Protein AF-A0AAW5Z475-F1 (afdb_monomer_lite)

Radius of gyration: 28.89 Å; chains: 1; bounding box: 68×23×78 Å

Organism: Escherichia coli (NCBI:txid562)

Structure (mmCIF, N/CA/C/O backbone):
data_AF-A0AAW5Z475-F1
#
_entry.id   AF-A0AAW5Z475-F1
#
loop_
_atom_site.group_PDB
_atom_site.id
_atom_site.type_symbol
_atom_site.label_atom_id
_atom_site.label_alt_id
_atom_site.label_comp_id
_atom_site.label_asym_id
_atom_site.label_entity_id
_atom_site.label_seq_id
_atom_site.pdbx_PDB_ins_code
_atom_site.Cartn_x
_atom_site.Cartn_y
_atom_site.Cartn_z
_atom_site.occupancy
_atom_site.B_iso_or_equiv
_atom_site.auth_seq_id
_atom_site.auth_comp_id
_atom_site.auth_asym_id
_atom_site.auth_atom_id
_atom_site.pdbx_PDB_model_num
ATOM 1 N N . THR A 1 1 ? -42.607 8.013 51.055 1.00 58.28 1 THR A N 1
ATOM 2 C CA . THR A 1 1 ? -42.626 7.953 49.581 1.00 58.28 1 THR A CA 1
ATOM 3 C C . THR A 1 1 ? -41.495 8.782 48.994 1.00 58.28 1 THR A C 1
ATOM 5 O O . THR A 1 1 ? -40.578 8.176 48.476 1.00 58.28 1 THR A O 1
ATOM 8 N N . SER A 1 2 ? -41.401 10.093 49.253 1.00 69.12 2 SER A N 1
ATOM 9 C CA . SER A 1 2 ? -40.353 10.970 48.672 1.00 69.12 2 SER A CA 1
ATOM 10 C C . SER A 1 2 ? -38.880 10.521 48.817 1.00 69.12 2 SER A C 1
ATOM 12 O O . SER A 1 2 ? -38.100 10.743 47.899 1.00 69.12 2 SER A O 1
ATOM 14 N N . SER A 1 3 ? -38.469 9.889 49.925 1.00 66.81 3 SER A N 1
ATOM 15 C CA . SER A 1 3 ? -37.059 9.485 50.101 1.00 66.81 3 SER A CA 1
ATOM 16 C C . SER A 1 3 ? -36.681 8.204 49.341 1.00 66.81 3 SER A C 1
ATOM 18 O O . SER A 1 3 ? -35.509 8.014 49.028 1.00 66.81 3 SER A O 1
ATOM 20 N N . GLN A 1 4 ? -37.647 7.326 49.046 1.00 74.62 4 GLN A N 1
ATOM 21 C CA . GLN A 1 4 ? -37.409 6.112 48.251 1.00 74.62 4 GLN A CA 1
ATOM 22 C C . GLN A 1 4 ? -37.278 6.470 46.767 1.00 74.62 4 GLN A C 1
ATOM 24 O O . GLN A 1 4 ? -36.310 6.055 46.138 1.00 74.62 4 GLN A O 1
ATOM 29 N N . ASP A 1 5 ? -38.145 7.360 46.277 1.00 80.19 5 ASP A N 1
ATOM 30 C CA . ASP A 1 5 ? -38.140 7.837 44.888 1.00 80.19 5 ASP A CA 1
ATOM 31 C C . ASP A 1 5 ? -36.812 8.530 44.513 1.00 80.19 5 ASP A C 1
ATOM 33 O O . ASP A 1 5 ? -36.275 8.331 43.426 1.00 80.19 5 ASP A O 1
ATOM 37 N N . VAL A 1 6 ? -36.229 9.307 45.437 1.00 83.62 6 VAL A N 1
ATOM 38 C CA . VAL A 1 6 ? -34.924 9.971 45.231 1.00 83.62 6 VAL A CA 1
ATOM 39 C C . VAL A 1 6 ? -33.778 8.961 45.149 1.00 83.62 6 VAL A C 1
ATOM 41 O O . VAL A 1 6 ? -32.853 9.141 44.358 1.00 83.62 6 VAL A O 1
ATOM 44 N N . THR A 1 7 ? -33.836 7.892 45.945 1.00 85.19 7 THR A N 1
ATOM 45 C CA . THR A 1 7 ? -32.785 6.865 45.967 1.00 85.19 7 THR A CA 1
ATOM 46 C C . THR A 1 7 ? -32.813 6.029 44.685 1.00 85.19 7 THR A C 1
ATOM 48 O O . THR A 1 7 ? -31.765 5.748 44.111 1.00 85.19 7 THR A O 1
ATOM 51 N N . GLU A 1 8 ? -34.008 5.697 44.196 1.00 86.94 8 GLU A N 1
ATOM 52 C CA . GLU A 1 8 ? -34.210 4.955 42.947 1.00 86.94 8 GLU A CA 1
ATOM 53 C C . GLU A 1 8 ? -33.819 5.789 41.715 1.00 86.94 8 GLU A C 1
ATOM 55 O O . GLU A 1 8 ? -33.142 5.296 40.812 1.00 86.94 8 GLU A O 1
ATOM 60 N N . TYR A 1 9 ? -34.138 7.088 41.712 1.00 86.50 9 TYR A N 1
ATOM 61 C CA . TYR A 1 9 ? -33.701 8.011 40.661 1.00 86.50 9 TYR A CA 1
ATOM 62 C C . TYR A 1 9 ? -32.171 8.176 40.614 1.00 86.50 9 TYR A C 1
ATOM 64 O O . TYR A 1 9 ? -31.581 8.173 39.533 1.00 86.50 9 TYR A O 1
ATOM 72 N N . LEU A 1 10 ? -31.509 8.264 41.775 1.00 89.06 10 LEU A N 1
ATOM 73 C CA . LEU A 1 10 ? -30.043 8.289 41.870 1.00 89.06 10 LEU A CA 1
ATOM 74 C C . LEU A 1 10 ? -29.410 6.997 41.340 1.00 89.06 10 LEU A C 1
ATOM 76 O O . LEU A 1 10 ? -28.417 7.065 40.623 1.00 89.06 10 LEU A O 1
ATOM 80 N N . GLN A 1 11 ? -29.991 5.835 41.646 1.00 88.62 11 GLN A N 1
ATOM 81 C CA . GLN A 1 11 ? -29.513 4.555 41.116 1.00 88.62 11 GLN A CA 1
ATOM 82 C C . GLN A 1 11 ? -29.625 4.493 39.589 1.00 88.62 11 GLN A C 1
ATOM 84 O O . GLN A 1 11 ? -28.661 4.125 38.928 1.00 88.62 11 GLN A O 1
ATOM 89 N N . GLN A 1 12 ? -30.749 4.926 39.012 1.00 90.88 12 GLN A N 1
ATOM 90 C CA . GLN A 1 12 ? -30.914 4.972 37.553 1.00 90.88 12 GLN A CA 1
ATOM 91 C C . GLN A 1 12 ? -29.954 5.954 36.870 1.00 90.88 12 GLN A C 1
ATOM 93 O O . GLN A 1 12 ? -29.499 5.696 35.756 1.00 90.88 12 GLN A O 1
ATOM 98 N N . LEU A 1 13 ? -29.661 7.091 37.509 1.00 92.12 13 LEU A N 1
ATOM 99 C CA . LEU A 1 13 ? -28.666 8.043 37.014 1.00 92.12 13 LEU A CA 1
ATOM 100 C C . LEU A 1 13 ? -27.261 7.439 37.012 1.00 92.12 13 LEU A C 1
ATOM 102 O O . LEU A 1 13 ? -26.558 7.572 36.015 1.00 92.12 13 LEU A O 1
ATOM 106 N N . LEU A 1 14 ? -26.881 6.749 38.090 1.00 92.50 14 LEU A N 1
ATOM 107 C CA . LEU A 1 14 ? -25.585 6.077 38.199 1.00 92.50 14 LEU A CA 1
ATOM 108 C C . LEU A 1 14 ? -25.437 4.938 37.183 1.00 92.50 14 LEU A C 1
ATOM 110 O O . LEU A 1 14 ? -24.365 4.779 36.607 1.00 92.50 14 LEU A O 1
ATOM 114 N N . GLU A 1 15 ? -26.501 4.170 36.928 1.00 91.38 15 GLU A N 1
ATOM 115 C CA . GLU A 1 15 ? -26.485 3.109 35.911 1.00 91.38 15 GLU A CA 1
ATOM 116 C C . GLU A 1 15 ? -26.255 3.699 34.511 1.00 91.38 15 GLU A C 1
ATOM 118 O O . GLU A 1 15 ? -25.367 3.253 33.789 1.00 91.38 15 GLU A O 1
ATOM 123 N N . ARG A 1 16 ? -26.968 4.783 34.168 1.00 92.00 16 ARG A N 1
ATOM 124 C CA . ARG A 1 16 ? -26.774 5.502 32.897 1.00 92.00 16 ARG A CA 1
ATOM 125 C C . ARG A 1 16 ? -25.385 6.115 32.764 1.00 92.00 16 ARG A C 1
ATOM 127 O O . ARG A 1 16 ? -24.799 6.079 31.686 1.00 92.00 16 ARG A O 1
ATOM 134 N N . GLU A 1 17 ? -24.866 6.711 33.834 1.00 93.38 17 GLU A N 1
ATOM 135 C CA . GLU A 1 17 ? -23.513 7.270 33.837 1.00 93.38 17 GLU A CA 1
ATOM 136 C C . GLU A 1 17 ? -22.478 6.168 33.595 1.00 93.38 17 GLU A C 1
ATOM 138 O O . GLU A 1 17 ? -21.561 6.341 32.793 1.00 93.38 17 GLU A O 1
ATOM 143 N N . ARG A 1 18 ? -22.659 5.004 34.225 1.00 94.19 18 ARG A N 1
ATOM 144 C CA . ARG A 1 18 ? -21.787 3.849 34.029 1.00 94.19 18 ARG A CA 1
ATOM 145 C C . ARG A 1 18 ? -21.841 3.326 32.596 1.00 94.19 18 ARG A C 1
ATOM 147 O O . ARG A 1 18 ? -20.785 3.069 32.026 1.00 94.19 18 ARG A O 1
ATOM 154 N N . GLU A 1 19 ? -23.030 3.190 32.014 1.00 92.81 19 GLU A N 1
ATOM 155 C CA . GLU A 1 19 ? -23.200 2.793 30.609 1.00 92.81 19 GLU A CA 1
ATOM 156 C C . GLU A 1 19 ? -22.475 3.763 29.666 1.00 92.81 19 GLU A C 1
ATOM 158 O O . GLU A 1 19 ? -21.699 3.330 28.816 1.00 92.81 19 GLU A O 1
ATOM 163 N N . ALA A 1 20 ? -22.635 5.073 29.878 1.00 91.94 20 ALA A N 1
ATOM 164 C CA . ALA A 1 20 ? -21.966 6.094 29.074 1.00 91.94 20 ALA A CA 1
ATOM 165 C C . ALA A 1 20 ? -20.434 6.064 29.220 1.00 91.94 20 ALA A C 1
ATOM 167 O O . ALA A 1 20 ? -19.712 6.325 28.257 1.00 91.94 20 ALA A O 1
ATOM 168 N N . ILE A 1 21 ? -19.916 5.745 30.412 1.00 93.62 21 ILE A N 1
ATOM 169 C CA . ILE A 1 21 ? -18.474 5.570 30.633 1.00 93.62 21 ILE A CA 1
ATOM 170 C C . ILE A 1 21 ? -17.955 4.361 29.855 1.00 93.62 21 ILE A C 1
ATOM 172 O O . ILE A 1 21 ? -16.928 4.479 29.194 1.00 93.62 21 ILE A O 1
ATOM 176 N N . VAL A 1 22 ? -18.663 3.228 29.898 1.00 95.00 22 VAL A N 1
ATOM 177 C CA . VAL A 1 22 ? -18.267 2.018 29.162 1.00 95.00 22 VAL A CA 1
ATOM 178 C C . VAL A 1 22 ? -18.249 2.286 27.659 1.00 95.00 22 VAL A C 1
ATOM 180 O O . VAL A 1 22 ? -17.244 2.011 27.012 1.00 95.00 22 VAL A O 1
ATOM 183 N N . GLU A 1 23 ? -19.303 2.897 27.116 1.00 93.81 23 GLU A N 1
ATOM 184 C CA . GLU A 1 23 ? -19.369 3.241 25.691 1.00 93.81 23 GLU A CA 1
ATOM 185 C C . GLU A 1 23 ? -18.237 4.199 25.290 1.00 93.81 23 GLU A C 1
ATOM 187 O O . GLU A 1 23 ? -17.556 3.998 24.281 1.00 93.81 23 GLU A O 1
ATOM 192 N N . ARG A 1 24 ? -17.973 5.224 26.110 1.00 95.31 24 ARG A N 1
ATOM 193 C CA . ARG A 1 24 ? -16.858 6.151 25.885 1.00 95.31 24 ARG A CA 1
ATOM 194 C C . ARG A 1 24 ? -15.516 5.421 25.880 1.00 95.31 24 ARG A C 1
ATOM 196 O O . ARG A 1 24 ? -14.670 5.724 25.040 1.00 95.31 24 ARG A O 1
ATOM 203 N N . ASP A 1 25 ? -15.305 4.506 26.817 1.00 95.31 25 ASP A N 1
ATOM 204 C CA . ASP A 1 25 ? -14.049 3.773 26.943 1.00 95.31 25 ASP A CA 1
ATOM 205 C C . ASP A 1 25 ? -13.858 2.799 25.765 1.00 95.31 25 ASP A C 1
ATOM 207 O O . ASP A 1 25 ? -12.754 2.711 25.227 1.00 95.31 25 ASP A O 1
ATOM 211 N N . GLU A 1 26 ? -14.924 2.155 25.279 1.00 95.06 26 GLU A N 1
ATOM 212 C CA . GLU A 1 26 ? -14.903 1.328 24.062 1.00 95.06 26 GLU A CA 1
ATOM 213 C C . GLU A 1 26 ? -14.561 2.148 22.811 1.00 95.06 26 GLU A C 1
ATOM 215 O O . GLU A 1 26 ? -13.691 1.764 22.021 1.00 95.06 26 GLU A O 1
ATOM 220 N N . VAL A 1 27 ? -15.201 3.308 22.638 1.00 95.06 27 VAL A N 1
ATOM 221 C CA . VAL A 1 27 ? -14.899 4.228 21.532 1.00 95.06 27 VAL A CA 1
ATOM 222 C C . VAL A 1 27 ? -13.461 4.736 21.633 1.00 95.06 27 VAL A C 1
ATOM 224 O O . VAL A 1 27 ? -12.758 4.794 20.623 1.00 95.06 27 VAL A O 1
ATOM 227 N N . GLY A 1 28 ? -12.998 5.060 22.842 1.00 95.06 28 GLY A N 1
ATOM 228 C CA . GLY A 1 28 ? -11.620 5.467 23.105 1.00 95.06 28 GLY A CA 1
ATOM 229 C C . GLY A 1 28 ? -10.611 4.378 22.743 1.00 95.06 28 GLY A C 1
ATOM 230 O O . GLY A 1 28 ? -9.628 4.658 22.060 1.00 95.06 28 GLY A O 1
ATOM 231 N N . ALA A 1 29 ? -10.881 3.128 23.120 1.00 95.38 29 ALA A N 1
ATOM 232 C CA . ALA A 1 29 ? -10.040 1.989 22.770 1.00 95.38 29 ALA A CA 1
ATOM 233 C C . ALA A 1 29 ? -9.981 1.770 21.252 1.00 95.38 29 ALA A C 1
ATOM 235 O O . ALA A 1 29 ? -8.899 1.587 20.695 1.00 95.38 29 ALA A O 1
ATOM 236 N N . ARG A 1 30 ? -11.126 1.856 20.561 1.00 94.06 30 ARG A N 1
ATOM 237 C CA . ARG A 1 30 ? -11.176 1.741 19.098 1.00 94.06 30 ARG A CA 1
ATOM 238 C C . ARG A 1 30 ? -10.421 2.871 18.409 1.00 94.06 30 ARG A C 1
ATOM 240 O O . ARG A 1 30 ? -9.729 2.619 17.429 1.00 94.06 30 ARG A O 1
ATOM 247 N N . LYS A 1 31 ? -10.540 4.098 18.918 1.00 94.06 31 LYS A N 1
ATOM 248 C CA . LYS A 1 31 ? -9.788 5.244 18.406 1.00 94.06 31 LYS A CA 1
ATOM 249 C C . LYS A 1 31 ? -8.283 5.002 18.536 1.00 94.06 31 LYS A C 1
ATOM 251 O O . LYS A 1 31 ? -7.579 5.132 17.546 1.00 94.06 31 LYS A O 1
ATOM 256 N N . ASN A 1 32 ? -7.817 4.591 19.714 1.00 93.44 32 ASN A N 1
ATOM 257 C CA . ASN A 1 32 ? -6.397 4.322 19.940 1.00 93.44 32 ASN A CA 1
ATOM 258 C C . ASN A 1 32 ? -5.872 3.211 19.016 1.00 93.44 32 ASN A C 1
ATOM 260 O O . ASN A 1 32 ? -4.800 3.359 18.445 1.00 93.44 32 ASN A O 1
ATOM 264 N N . ALA A 1 33 ? -6.646 2.140 18.804 1.00 93.12 33 ALA A N 1
ATOM 265 C CA . ALA A 1 33 ? -6.268 1.070 17.878 1.00 93.12 33 ALA A CA 1
ATOM 266 C C . ALA A 1 33 ? -6.120 1.565 16.426 1.00 93.12 33 ALA A C 1
ATOM 268 O O . ALA A 1 33 ? -5.202 1.153 15.720 1.00 93.12 33 ALA A O 1
ATOM 269 N N . VAL A 1 34 ? -7.003 2.468 15.985 1.00 93.25 34 VAL A N 1
ATOM 270 C CA . VAL A 1 34 ? -6.907 3.102 14.661 1.00 93.25 34 VAL A CA 1
ATOM 271 C C . VAL A 1 34 ? -5.707 4.050 14.591 1.00 93.25 34 VAL A C 1
ATOM 273 O O . VAL A 1 34 ? -4.993 4.039 13.592 1.00 93.25 34 VAL A O 1
ATOM 276 N N . ASP A 1 35 ? -5.449 4.835 15.640 1.00 92.00 35 ASP A N 1
ATOM 277 C CA . ASP A 1 35 ? -4.299 5.745 15.700 1.00 92.00 35 ASP A CA 1
ATOM 278 C C . ASP A 1 35 ? -2.965 4.966 15.612 1.00 92.00 35 ASP A C 1
ATOM 280 O O . ASP A 1 35 ? -2.075 5.352 14.853 1.00 92.00 35 ASP A O 1
ATOM 284 N N . GLU A 1 36 ? -2.846 3.823 16.299 1.00 90.56 36 GLU A N 1
ATOM 285 C CA . GLU A 1 36 ? -1.676 2.929 16.217 1.00 90.56 36 GLU A CA 1
ATOM 286 C C . GLU A 1 36 ? -1.488 2.323 14.815 1.00 90.56 36 GLU A C 1
ATOM 288 O O . GLU A 1 36 ? -0.366 2.173 14.322 1.00 90.56 36 GLU A O 1
ATOM 293 N N . GLU A 1 37 ? -2.585 1.969 14.143 1.00 87.62 37 GLU A N 1
ATOM 294 C CA . GLU A 1 37 ? -2.548 1.465 12.771 1.00 87.62 37 GLU A CA 1
ATOM 295 C C . GLU A 1 37 ? -2.129 2.546 11.769 1.00 87.62 37 GLU A C 1
ATOM 297 O O . GLU A 1 37 ? -1.294 2.280 10.900 1.00 87.62 37 GLU A O 1
ATOM 302 N N . ILE A 1 38 ? -2.632 3.772 11.929 1.00 87.12 38 ILE A N 1
ATOM 303 C CA . ILE A 1 38 ? -2.207 4.926 11.131 1.00 87.12 38 ILE A CA 1
ATOM 304 C C . ILE A 1 38 ? -0.712 5.175 11.318 1.00 87.12 38 ILE A C 1
ATOM 306 O O . ILE A 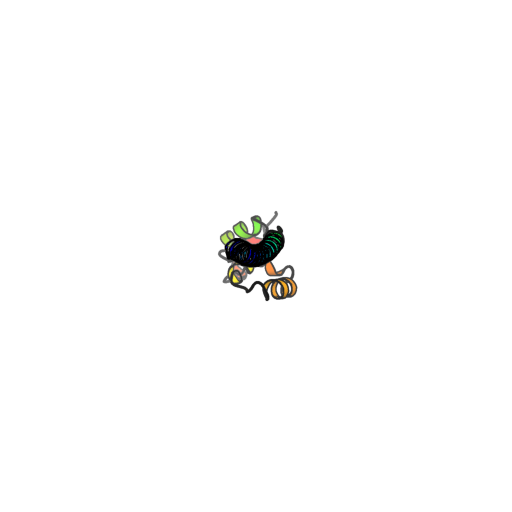1 38 ? -0.007 5.353 10.327 1.00 87.12 38 ILE A O 1
ATOM 310 N N . GLU A 1 39 ? -0.210 5.169 12.555 1.00 83.44 39 GLU A N 1
ATOM 311 C CA . GLU A 1 39 ? 1.213 5.393 12.830 1.00 83.44 39 GLU A CA 1
ATOM 312 C C . GLU A 1 39 ? 2.087 4.326 12.162 1.00 83.44 39 GLU A C 1
ATOM 314 O O . GLU A 1 39 ? 3.094 4.654 11.533 1.00 83.44 39 GLU A O 1
ATOM 319 N N . ARG A 1 40 ? 1.666 3.057 12.220 1.00 82.50 40 ARG A N 1
ATOM 320 C CA . ARG A 1 40 ? 2.351 1.946 11.547 1.00 82.50 40 ARG A CA 1
ATOM 321 C C . ARG A 1 40 ? 2.379 2.116 10.025 1.00 82.50 40 ARG A C 1
ATOM 323 O O . ARG A 1 40 ? 3.428 1.907 9.423 1.00 82.50 40 ARG A O 1
ATOM 330 N N . LEU A 1 41 ? 1.256 2.490 9.410 1.00 81.25 41 LEU A N 1
ATOM 331 C CA . LEU A 1 41 ? 1.140 2.678 7.955 1.00 81.25 41 LEU A CA 1
ATOM 332 C C . LEU A 1 41 ? 1.821 3.960 7.455 1.00 81.25 41 LEU A C 1
ATOM 334 O O . LEU A 1 41 ? 2.256 4.018 6.311 1.00 81.25 41 LEU A O 1
ATOM 338 N N . SER A 1 42 ? 1.936 4.979 8.307 1.00 76.12 42 SER A N 1
ATOM 339 C CA . SER A 1 42 ? 2.565 6.262 7.968 1.00 76.12 42 SER A CA 1
ATOM 340 C C . SER A 1 42 ? 4.091 6.225 8.046 1.00 76.12 42 SER A C 1
ATOM 342 O O . SER A 1 42 ? 4.742 7.230 7.748 1.00 76.12 42 SER A O 1
ATOM 344 N N . GLN A 1 43 ? 4.686 5.103 8.471 1.00 74.19 43 GLN A N 1
ATOM 345 C CA . GLN A 1 43 ? 6.137 4.978 8.498 1.00 74.19 43 GLN A CA 1
ATOM 346 C C . GLN A 1 43 ? 6.687 5.118 7.073 1.00 74.19 43 GLN A C 1
ATOM 348 O O . GLN A 1 43 ? 6.251 4.393 6.178 1.00 74.19 43 GLN A O 1
ATOM 353 N N . PRO A 1 44 ? 7.661 6.014 6.840 1.00 63.50 44 PRO A N 1
ATOM 354 C CA . PRO A 1 44 ? 8.299 6.161 5.540 1.00 63.50 44 PRO A CA 1
ATOM 355 C C . PRO A 1 44 ? 9.188 4.938 5.273 1.00 63.50 44 PRO A C 1
ATOM 357 O O . PRO A 1 44 ? 10.389 4.942 5.532 1.00 63.50 44 PRO A O 1
ATOM 360 N N . GLY A 1 45 ? 8.580 3.856 4.796 1.00 60.75 45 GLY A N 1
ATOM 361 C CA . GLY A 1 45 ? 9.233 2.617 4.399 1.00 60.75 45 GLY A CA 1
ATOM 362 C C . GLY A 1 45 ? 8.811 2.263 2.980 1.00 60.75 45 GLY A C 1
ATOM 363 O O . GLY A 1 45 ? 7.625 2.166 2.701 1.00 60.75 45 GLY A O 1
ATOM 364 N N . GLY A 1 46 ? 9.779 2.084 2.079 1.00 61.66 46 GLY A N 1
ATOM 365 C CA . GLY A 1 46 ? 9.502 1.794 0.665 1.00 61.66 46 GLY A CA 1
ATOM 366 C C . GLY A 1 46 ? 9.661 2.985 -0.276 1.00 61.66 46 GLY A C 1
ATOM 367 O O . GLY A 1 46 ? 9.153 2.922 -1.386 1.00 61.66 46 GLY A O 1
ATOM 368 N N . SER A 1 47 ? 10.377 4.040 0.137 1.00 58.44 47 SER A N 1
ATOM 369 C CA . SER A 1 47 ? 10.684 5.184 -0.725 1.00 58.44 47 SER A CA 1
ATOM 370 C C . SER A 1 47 ? 11.260 4.715 -2.059 1.00 58.44 47 SER A C 1
ATOM 372 O O . SER A 1 47 ? 12.382 4.202 -2.116 1.00 58.44 47 SER A O 1
ATOM 374 N N . GLU A 1 48 ? 10.482 4.890 -3.115 1.00 65.94 48 GLU A N 1
ATOM 375 C CA . GLU A 1 48 ? 10.970 4.726 -4.468 1.00 65.94 48 GLU A CA 1
ATOM 376 C C . GLU A 1 48 ? 11.884 5.894 -4.805 1.00 65.94 48 GLU A C 1
ATOM 378 O O . GLU A 1 48 ? 11.630 7.047 -4.444 1.00 65.94 48 GLU A O 1
ATOM 383 N N . ASP A 1 49 ? 12.999 5.584 -5.452 1.00 77.12 49 ASP A N 1
ATOM 384 C CA . ASP A 1 49 ? 13.913 6.608 -5.923 1.00 77.12 49 ASP A CA 1
ATOM 385 C C . ASP A 1 49 ? 13.215 7.399 -7.038 1.00 77.12 49 ASP A C 1
ATOM 387 O O . ASP A 1 49 ? 12.860 6.834 -8.072 1.00 77.12 49 ASP A O 1
ATOM 391 N N . GLN A 1 50 ? 13.026 8.709 -6.851 1.00 76.56 50 GLN A N 1
ATOM 392 C CA . GLN A 1 50 ? 12.380 9.579 -7.846 1.00 76.56 50 GLN A CA 1
ATOM 393 C C . GLN A 1 50 ? 13.071 9.525 -9.215 1.00 76.56 50 GLN A C 1
ATOM 395 O O . GLN A 1 50 ? 12.438 9.785 -10.238 1.00 76.56 50 GLN A O 1
ATOM 400 N N . ARG A 1 51 ? 14.358 9.161 -9.256 1.00 84.44 51 ARG A N 1
ATOM 401 C CA . ARG A 1 51 ? 15.101 8.980 -10.506 1.00 84.44 51 ARG A CA 1
ATOM 402 C C . ARG A 1 51 ? 14.566 7.809 -11.328 1.00 84.44 51 ARG A C 1
ATOM 404 O O . ARG A 1 51 ? 14.607 7.880 -12.552 1.00 84.44 51 ARG A O 1
ATOM 411 N N . LEU A 1 52 ? 14.025 6.771 -10.685 1.00 83.88 52 LEU A N 1
ATOM 412 C CA . LEU A 1 52 ? 13.440 5.614 -11.369 1.00 83.88 52 LEU A CA 1
ATOM 413 C C . LEU A 1 52 ? 12.171 5.983 -12.137 1.00 83.88 52 LEU A C 1
ATOM 415 O O . LEU A 1 52 ? 11.999 5.480 -13.241 1.00 83.88 52 LEU A O 1
ATOM 419 N N . ASN A 1 53 ? 11.353 6.910 -11.626 1.00 82.50 53 ASN A N 1
ATOM 420 C CA . ASN A 1 53 ? 10.176 7.411 -12.351 1.00 82.50 53 ASN A CA 1
ATOM 421 C C . ASN A 1 53 ? 10.580 8.105 -13.652 1.00 82.50 53 ASN A C 1
ATOM 423 O O . ASN A 1 53 ? 10.076 7.779 -14.724 1.00 82.50 53 ASN A O 1
ATOM 427 N N . ALA A 1 54 ? 11.563 9.007 -13.581 1.00 85.25 54 ALA A N 1
ATOM 428 C CA . ALA A 1 54 ? 12.077 9.688 -14.769 1.00 85.25 54 ALA A CA 1
ATOM 429 C C . ALA A 1 54 ? 12.684 8.700 -15.783 1.00 85.25 54 ALA A C 1
ATOM 431 O O . ALA A 1 54 ? 12.585 8.893 -16.997 1.00 85.25 54 ALA A O 1
ATOM 432 N N . LEU A 1 55 ? 13.309 7.626 -15.292 1.00 87.00 55 LEU A N 1
ATOM 433 C CA . LEU A 1 55 ? 13.868 6.579 -16.136 1.00 87.00 55 LEU A CA 1
ATOM 434 C C . LEU A 1 55 ? 12.786 5.696 -16.771 1.00 87.00 55 LEU A C 1
ATOM 436 O O . LEU A 1 55 ? 12.903 5.363 -17.949 1.00 87.00 55 LEU A O 1
ATOM 440 N N . ALA A 1 56 ? 11.726 5.369 -16.030 1.00 87.38 56 ALA A N 1
ATOM 441 C CA . ALA A 1 56 ? 10.582 4.615 -16.530 1.00 87.38 56 ALA A CA 1
ATOM 442 C C . ALA A 1 56 ? 9.900 5.354 -17.685 1.00 87.38 56 ALA A C 1
ATOM 444 O O . ALA A 1 56 ? 9.741 4.783 -18.765 1.00 87.38 56 ALA A O 1
ATOM 445 N N . GLU A 1 57 ? 9.628 6.652 -17.516 1.00 86.19 57 GLU A N 1
ATOM 446 C CA . GLU A 1 57 ? 9.085 7.501 -18.581 1.00 86.19 57 GLU A CA 1
ATOM 447 C C . GLU A 1 57 ? 10.015 7.558 -19.801 1.00 86.19 57 GLU A C 1
ATOM 449 O O . GLU A 1 57 ? 9.564 7.407 -20.939 1.00 86.19 57 GLU A O 1
ATOM 454 N N . ARG A 1 58 ? 11.329 7.719 -19.584 1.00 85.50 58 ARG A N 1
ATOM 455 C CA . ARG A 1 58 ? 12.326 7.765 -20.667 1.00 85.50 58 ARG A CA 1
ATOM 456 C C . ARG A 1 58 ? 12.388 6.464 -21.466 1.00 85.50 58 ARG A C 1
ATOM 458 O O . ARG A 1 58 ? 12.610 6.513 -22.672 1.00 85.50 58 ARG A O 1
ATOM 465 N N . PHE A 1 59 ? 12.220 5.321 -20.808 1.00 86.75 59 PHE A N 1
ATOM 466 C CA . PHE A 1 59 ? 12.218 4.008 -21.454 1.00 86.75 59 PHE A CA 1
ATOM 467 C C . PHE A 1 59 ? 10.850 3.629 -22.040 1.00 86.75 59 PHE A C 1
ATOM 469 O O . PHE A 1 59 ? 10.735 2.576 -22.665 1.00 86.75 59 PHE A O 1
ATOM 476 N N . GLY A 1 60 ? 9.815 4.456 -21.844 1.00 85.75 60 GLY A N 1
ATOM 477 C CA . GLY A 1 60 ? 8.439 4.115 -22.212 1.00 85.75 60 GLY A CA 1
ATOM 478 C C . GLY A 1 60 ? 7.909 2.900 -21.443 1.00 85.75 60 GLY A C 1
ATOM 479 O O . GLY A 1 60 ? 7.111 2.130 -21.980 1.00 85.75 60 GLY A O 1
ATOM 480 N N . GLY A 1 61 ? 8.412 2.694 -20.225 1.00 87.44 61 GLY A N 1
ATOM 481 C CA . GLY A 1 61 ? 8.032 1.619 -19.320 1.00 87.44 61 GLY A CA 1
ATOM 482 C C . GLY A 1 61 ? 7.225 2.115 -18.126 1.00 87.44 61 GLY A C 1
ATOM 483 O O . GLY A 1 61 ? 6.939 3.300 -17.990 1.00 87.44 61 GLY A O 1
ATOM 484 N N . VAL A 1 62 ? 6.878 1.179 -17.250 1.00 88.25 62 VAL A N 1
ATOM 485 C CA . VAL A 1 62 ? 6.124 1.414 -16.010 1.00 88.25 62 VAL A CA 1
ATOM 486 C C . VAL A 1 62 ? 6.856 0.716 -14.870 1.00 88.25 62 VAL A C 1
ATOM 488 O O . VAL A 1 62 ? 7.454 -0.342 -15.086 1.00 88.25 62 VAL A O 1
ATOM 491 N N . LEU A 1 63 ? 6.851 1.283 -13.664 1.00 87.50 63 LEU A N 1
ATOM 492 C CA . LEU A 1 63 ? 7.459 0.605 -12.523 1.00 87.50 63 LEU A CA 1
ATOM 493 C C . LEU A 1 63 ? 6.674 -0.645 -12.131 1.00 87.50 63 LEU A C 1
ATOM 495 O O . LEU A 1 63 ? 5.447 -0.691 -12.189 1.00 87.50 63 LEU A O 1
ATOM 499 N N . LEU A 1 64 ? 7.398 -1.675 -11.693 1.00 85.56 64 LEU A N 1
ATOM 500 C CA . LEU A 1 64 ? 6.778 -2.890 -11.182 1.00 85.56 64 LEU A CA 1
ATOM 501 C C . LEU A 1 64 ? 5.894 -2.584 -9.964 1.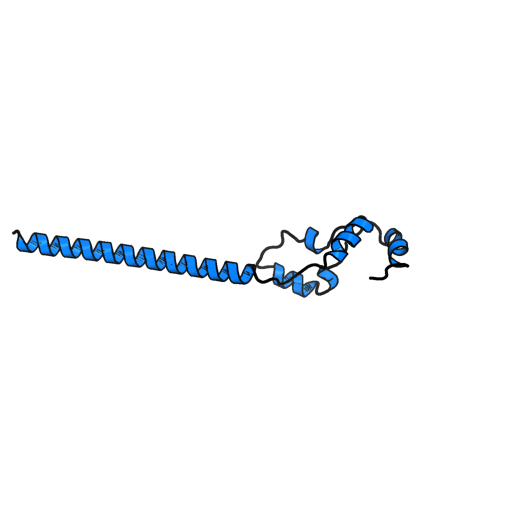00 85.56 64 LEU A C 1
ATOM 503 O O . LEU A 1 64 ? 4.831 -3.178 -9.830 1.00 85.56 64 LEU A O 1
ATOM 507 N N . SER A 1 65 ? 6.303 -1.640 -9.118 1.00 81.31 65 SER A N 1
ATOM 508 C CA . SER A 1 65 ? 5.512 -1.134 -7.993 1.00 81.31 65 SER A CA 1
ATOM 509 C C . SER A 1 65 ? 4.167 -0.551 -8.422 1.00 81.31 65 SER A C 1
ATOM 511 O O . SER A 1 65 ? 3.159 -0.916 -7.833 1.00 81.31 65 SER A O 1
ATOM 513 N N . GLU A 1 66 ? 4.123 0.261 -9.481 1.00 82.38 66 GLU A N 1
ATOM 514 C CA . GLU A 1 66 ? 2.879 0.842 -10.009 1.00 82.38 66 GLU A CA 1
ATOM 515 C C . GLU A 1 66 ? 1.915 -0.224 -10.548 1.00 82.38 66 GLU A C 1
ATOM 517 O O . GLU A 1 66 ? 0.701 -0.101 -10.418 1.00 82.38 66 GLU A O 1
ATOM 522 N N . ILE A 1 67 ? 2.439 -1.310 -11.123 1.00 83.94 67 ILE A N 1
ATOM 523 C CA . ILE A 1 67 ? 1.615 -2.441 -11.588 1.00 83.94 67 ILE A CA 1
ATOM 524 C C . ILE A 1 67 ? 1.008 -3.211 -10.401 1.00 83.94 67 ILE A C 1
ATOM 526 O O . ILE A 1 67 ? -0.029 -3.859 -10.545 1.00 83.94 67 ILE A O 1
ATOM 530 N N . TYR A 1 68 ? 1.643 -3.136 -9.231 1.00 78.56 68 TYR A N 1
ATOM 531 C CA . TYR A 1 68 ? 1.236 -3.805 -7.997 1.00 78.56 68 TYR A CA 1
ATOM 532 C C . TYR A 1 68 ? 0.726 -2.829 -6.921 1.00 78.56 68 TYR A C 1
ATOM 534 O O . TYR A 1 68 ? 0.723 -3.182 -5.742 1.00 78.56 68 TYR A O 1
ATOM 542 N N . ASP A 1 69 ? 0.258 -1.636 -7.305 1.00 80.94 69 ASP A N 1
ATOM 543 C CA . ASP A 1 69 ? -0.259 -0.634 -6.356 1.00 80.94 69 ASP A CA 1
ATOM 544 C C . ASP A 1 69 ? -1.518 -1.135 -5.613 1.00 80.94 69 ASP A C 1
ATOM 546 O O . ASP A 1 69 ? -1.727 -0.849 -4.437 1.00 80.94 69 ASP A O 1
ATOM 550 N N . ASP A 1 70 ? -2.306 -2.002 -6.258 1.00 82.06 70 ASP A N 1
ATOM 551 C CA . ASP A 1 70 ? -3.536 -2.585 -5.700 1.00 82.06 70 ASP A CA 1
ATOM 552 C C . ASP A 1 70 ? -3.314 -3.878 -4.875 1.00 82.06 70 ASP A C 1
ATOM 554 O O . ASP A 1 70 ? -4.254 -4.644 -4.631 1.00 82.06 70 ASP A O 1
ATOM 558 N N . VAL A 1 71 ? -2.081 -4.184 -4.450 1.00 82.75 71 VAL A N 1
ATOM 559 C CA . VAL A 1 71 ? -1.820 -5.357 -3.593 1.00 82.75 71 VAL A CA 1
ATOM 560 C C . VAL A 1 71 ? -2.372 -5.126 -2.182 1.00 82.75 71 VAL A C 1
ATOM 562 O O . VAL A 1 71 ? -2.231 -4.056 -1.594 1.00 82.75 71 VAL A O 1
ATOM 565 N N . SER A 1 72 ? -3.000 -6.157 -1.610 1.00 84.69 72 SER A N 1
ATOM 566 C CA . SER A 1 72 ? -3.579 -6.086 -0.266 1.00 84.69 72 SER A CA 1
ATOM 567 C C . SER A 1 72 ? -2.512 -5.782 0.801 1.00 84.69 72 SER A C 1
ATOM 569 O O . SER A 1 72 ? -1.361 -6.205 0.685 1.00 84.69 72 SER A O 1
ATOM 571 N N . LEU A 1 73 ? -2.895 -5.101 1.889 1.00 80.38 73 LEU A N 1
ATOM 572 C CA . LEU A 1 73 ? -1.983 -4.820 3.012 1.00 80.38 73 LEU A CA 1
ATOM 573 C C . LEU A 1 73 ? -1.406 -6.095 3.652 1.00 80.38 73 LEU A C 1
ATOM 575 O O . LEU A 1 73 ? -0.311 -6.060 4.209 1.00 80.38 73 LEU A O 1
ATOM 579 N N . GLU A 1 74 ? -2.132 -7.211 3.578 1.00 84.50 74 GLU A N 1
ATOM 580 C CA . GLU A 1 74 ? -1.694 -8.506 4.108 1.00 84.50 74 GLU A CA 1
ATOM 581 C C . GLU A 1 74 ? -0.609 -9.138 3.228 1.00 84.50 74 GLU A C 1
ATOM 583 O O . GLU A 1 74 ? 0.351 -9.721 3.736 1.00 84.50 74 GLU A O 1
ATOM 588 N N . ASP A 1 75 ? -0.725 -8.967 1.911 1.00 86.25 75 ASP A N 1
ATOM 589 C CA . ASP A 1 75 ? 0.170 -9.577 0.932 1.00 86.25 75 ASP A CA 1
ATOM 590 C C . ASP A 1 75 ? 1.369 -8.684 0.578 1.00 86.25 75 ASP A C 1
ATOM 592 O O . ASP A 1 75 ? 2.426 -9.186 0.176 1.00 86.25 75 ASP A O 1
ATOM 596 N N . ALA A 1 76 ? 1.248 -7.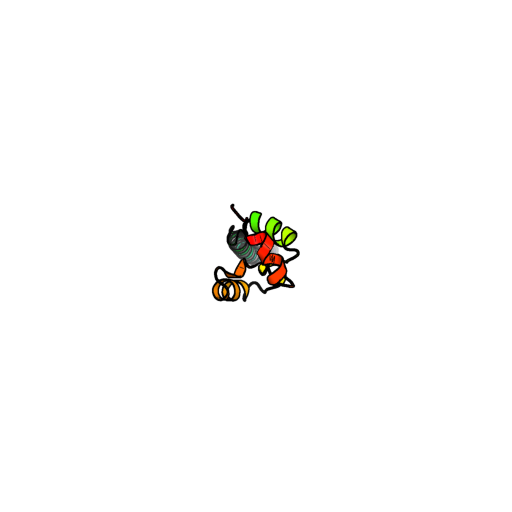365 0.750 1.00 83.12 76 ALA A N 1
ATOM 597 C CA . ALA A 1 76 ? 2.279 -6.397 0.387 1.00 83.12 76 ALA A CA 1
ATOM 598 C C . ALA A 1 76 ? 3.654 -6.698 1.023 1.00 83.12 76 ALA A C 1
ATOM 600 O O . ALA A 1 76 ? 4.657 -6.657 0.298 1.00 83.12 76 ALA A O 1
ATOM 601 N N . PRO A 1 77 ? 3.762 -7.080 2.317 1.00 83.62 77 PRO A N 1
ATOM 602 C CA . PRO A 1 77 ? 5.042 -7.470 2.909 1.00 83.62 77 PRO A CA 1
ATOM 603 C C . PRO A 1 77 ? 5.640 -8.726 2.266 1.00 83.62 77 PRO A C 1
ATOM 605 O O . PRO A 1 77 ? 6.849 -8.782 2.026 1.00 83.62 77 PRO A O 1
ATOM 608 N N . TYR A 1 78 ? 4.805 -9.726 1.964 1.00 85.50 78 TYR A N 1
ATOM 609 C CA . TYR A 1 78 ? 5.242 -10.983 1.359 1.00 85.50 78 TYR A CA 1
ATOM 610 C C . TYR A 1 78 ? 5.794 -10.755 -0.051 1.00 85.50 78 TYR A C 1
ATOM 612 O O . TYR A 1 78 ? 6.924 -11.154 -0.339 1.00 85.50 78 TYR A O 1
ATOM 620 N N . PHE A 1 79 ? 5.047 -10.053 -0.908 1.00 80.00 79 PHE A N 1
ATOM 621 C CA . PHE A 1 79 ? 5.492 -9.744 -2.268 1.00 80.00 79 PHE A CA 1
ATOM 622 C C . PHE A 1 79 ? 6.710 -8.818 -2.283 1.00 80.00 79 PHE A C 1
ATOM 624 O O . PHE A 1 79 ? 7.651 -9.055 -3.043 1.00 80.00 79 PHE A O 1
ATOM 631 N N . SER A 1 80 ? 6.758 -7.827 -1.389 1.00 80.31 80 SER A N 1
ATOM 632 C CA . SER A 1 80 ? 7.927 -6.952 -1.242 1.00 80.31 80 SER A CA 1
ATOM 633 C C . SER A 1 80 ? 9.199 -7.741 -0.925 1.00 80.31 80 SER A C 1
ATOM 635 O O . SER A 1 80 ? 10.259 -7.466 -1.491 1.00 80.31 80 SER A O 1
ATOM 637 N N . ALA A 1 81 ? 9.107 -8.740 -0.042 1.00 83.31 81 ALA A N 1
ATOM 638 C CA . ALA A 1 81 ? 10.233 -9.604 0.296 1.00 83.31 81 ALA A CA 1
ATOM 639 C C . ALA A 1 81 ? 10.575 -10.595 -0.829 1.00 83.31 81 ALA A C 1
ATOM 641 O O . ALA A 1 81 ? 11.753 -10.853 -1.070 1.00 83.31 81 ALA A O 1
ATOM 642 N N . LEU A 1 82 ? 9.566 -11.124 -1.528 1.00 86.62 82 LEU A N 1
ATOM 643 C CA . LEU A 1 82 ? 9.742 -12.073 -2.628 1.00 86.62 82 LEU A CA 1
ATOM 644 C C . LEU A 1 82 ? 10.524 -11.459 -3.796 1.00 86.62 82 LEU A C 1
ATOM 646 O O . LEU A 1 82 ? 11.437 -12.091 -4.325 1.00 86.62 82 LEU A O 1
ATO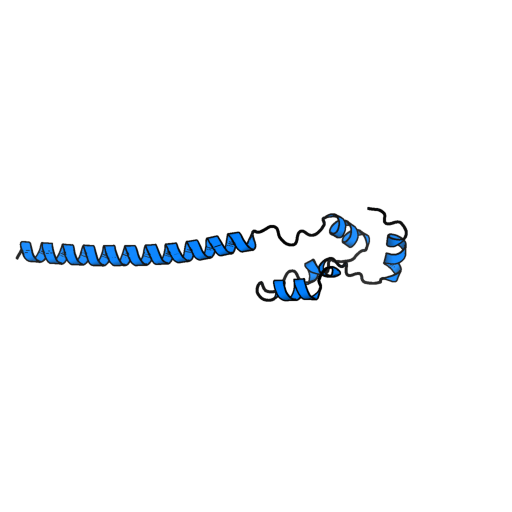M 650 N N . TYR A 1 83 ? 10.182 -10.230 -4.189 1.00 82.19 83 TYR A N 1
ATOM 651 C CA . TYR A 1 83 ? 10.866 -9.530 -5.279 1.00 82.19 83 TYR A CA 1
ATOM 652 C C . TYR A 1 83 ? 12.195 -8.900 -4.845 1.00 82.19 83 TYR A C 1
ATOM 654 O O . TYR A 1 83 ? 13.094 -8.723 -5.676 1.00 82.19 83 TYR A O 1
ATOM 662 N N . GLY A 1 84 ? 12.346 -8.579 -3.556 1.00 83.31 84 GLY A N 1
ATOM 663 C CA . GLY A 1 84 ? 13.565 -7.987 -3.015 1.00 83.31 84 GLY A CA 1
ATOM 664 C C . GLY A 1 84 ? 13.940 -6.704 -3.774 1.00 83.31 84 GLY A C 1
ATOM 665 O O . GLY A 1 84 ? 13.082 -5.842 -3.957 1.00 83.31 84 GLY A O 1
ATOM 666 N N . PRO A 1 85 ? 15.184 -6.556 -4.273 1.00 82.88 85 PRO A N 1
ATOM 667 C CA . PRO A 1 85 ? 15.585 -5.394 -5.075 1.00 82.88 85 PRO A CA 1
ATOM 668 C C . PRO A 1 85 ? 14.805 -5.230 -6.388 1.00 82.88 85 PRO A C 1
ATOM 670 O O . PRO A 1 85 ? 14.648 -4.110 -6.869 1.00 82.88 85 PRO A O 1
ATOM 673 N N . SER A 1 86 ? 14.280 -6.324 -6.952 1.00 85.25 86 SER A N 1
ATOM 674 C CA . SER A 1 86 ? 13.552 -6.311 -8.231 1.00 85.25 86 SER A CA 1
ATOM 675 C C . SER A 1 86 ? 12.199 -5.607 -8.142 1.00 85.25 86 SER A C 1
ATOM 677 O O . SER A 1 86 ? 11.594 -5.333 -9.171 1.00 85.25 86 SER A O 1
ATOM 679 N N . ARG A 1 87 ? 11.728 -5.272 -6.934 1.00 81.56 87 ARG A N 1
ATOM 680 C CA . ARG A 1 87 ? 10.522 -4.454 -6.732 1.00 81.56 87 ARG A CA 1
ATOM 681 C C . ARG A 1 87 ? 10.616 -3.072 -7.395 1.00 81.56 87 ARG A C 1
ATOM 683 O O . ARG A 1 87 ? 9.597 -2.493 -7.726 1.00 81.56 87 ARG A O 1
ATOM 690 N N . HIS A 1 88 ? 11.837 -2.580 -7.606 1.00 83.44 88 HIS A N 1
ATOM 691 C CA . HIS A 1 88 ? 12.130 -1.307 -8.269 1.00 83.44 88 HIS A CA 1
ATOM 692 C C . HIS A 1 88 ? 12.400 -1.466 -9.777 1.00 83.44 88 HIS A C 1
ATOM 694 O O . HIS A 1 88 ? 12.973 -0.577 -10.405 1.00 83.44 88 HIS A O 1
ATOM 700 N N . ALA A 1 89 ? 12.074 -2.623 -10.363 1.00 87.50 89 ALA A N 1
ATOM 701 C CA . ALA A 1 89 ? 12.284 -2.862 -11.784 1.00 87.50 89 ALA A CA 1
ATOM 702 C C . ALA A 1 89 ? 11.344 -2.006 -12.643 1.00 87.50 89 ALA A C 1
ATOM 704 O O . ALA A 1 89 ? 10.187 -1.784 -12.291 1.00 87.50 89 ALA A O 1
ATOM 705 N N . ILE A 1 90 ? 11.839 -1.589 -13.808 1.00 88.31 90 ILE A N 1
ATOM 706 C CA . ILE A 1 90 ? 11.042 -0.931 -14.844 1.00 88.31 90 ILE A CA 1
ATOM 707 C C . ILE A 1 90 ? 10.624 -2.001 -15.849 1.00 88.31 90 ILE A C 1
ATOM 709 O O . ILE A 1 90 ? 11.467 -2.659 -16.464 1.00 88.31 90 ILE A O 1
ATOM 713 N N . VAL A 1 91 ? 9.320 -2.178 -16.014 1.00 89.81 91 VAL A N 1
ATOM 714 C CA . VAL A 1 91 ? 8.733 -3.076 -17.004 1.00 89.81 91 VAL A CA 1
ATOM 715 C C . VAL A 1 91 ? 8.621 -2.327 -18.324 1.00 89.81 91 VAL A C 1
ATOM 717 O O . VAL A 1 91 ? 7.974 -1.286 -18.405 1.00 89.81 91 VAL A O 1
ATOM 720 N N . VAL A 1 92 ? 9.256 -2.863 -19.364 1.00 90.25 92 VAL A N 1
ATOM 721 C CA . VAL A 1 92 ? 9.311 -2.264 -20.703 1.00 90.25 92 VAL A CA 1
ATOM 722 C C . VAL A 1 92 ? 8.762 -3.230 -21.758 1.00 90.25 92 VAL A C 1
ATOM 724 O O . VAL A 1 92 ? 8.872 -4.445 -21.573 1.00 90.25 92 VAL A O 1
ATOM 727 N N . PRO A 1 93 ? 8.202 -2.731 -22.876 1.00 86.12 93 PRO A N 1
ATOM 728 C CA . PRO A 1 93 ? 7.655 -3.590 -23.930 1.00 86.12 93 PRO A CA 1
ATOM 729 C C . PRO A 1 93 ? 8.723 -4.421 -24.658 1.00 86.12 93 PRO A C 1
ATOM 731 O O . PRO A 1 93 ? 8.459 -5.558 -25.045 1.00 86.12 93 PRO A O 1
ATOM 734 N N . ASP A 1 94 ? 9.918 -3.853 -24.858 1.00 87.81 94 ASP A N 1
ATOM 735 C CA . ASP A 1 94 ? 11.037 -4.486 -25.564 1.00 87.81 94 ASP A CA 1
ATOM 736 C C . ASP A 1 94 ? 12.382 -4.063 -24.955 1.00 87.81 94 ASP A C 1
ATOM 738 O O . ASP A 1 94 ? 12.751 -2.889 -24.965 1.00 87.81 94 ASP A O 1
ATOM 742 N N . LEU A 1 95 ? 13.143 -5.040 -24.454 1.00 86.81 95 LEU A N 1
ATOM 743 C CA . LEU A 1 95 ? 14.464 -4.824 -23.853 1.00 86.81 95 LEU A CA 1
ATOM 744 C C . LEU A 1 95 ? 15.510 -4.349 -24.874 1.00 86.81 95 LEU A C 1
ATOM 746 O O . LEU A 1 95 ? 16.461 -3.650 -24.515 1.00 86.81 95 LEU A O 1
ATOM 750 N N . SER A 1 96 ? 15.337 -4.699 -26.149 1.00 85.94 96 SER A N 1
ATOM 751 C CA . SER A 1 96 ? 16.289 -4.357 -27.211 1.00 85.94 96 SER A CA 1
ATOM 752 C C . SER A 1 96 ? 16.378 -2.842 -27.407 1.00 85.94 96 SER A C 1
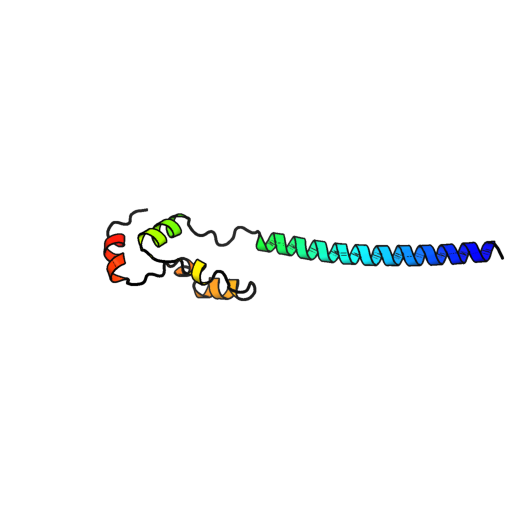ATOM 754 O O . SER A 1 96 ? 17.467 -2.305 -27.586 1.00 85.94 96 SER A O 1
ATOM 756 N N . GLN A 1 97 ? 15.245 -2.145 -27.289 1.00 81.50 97 GLN A N 1
ATOM 757 C CA . GLN A 1 97 ? 15.146 -0.689 -27.460 1.00 81.50 97 GLN A CA 1
ATOM 758 C C . GLN A 1 97 ? 15.710 0.086 -26.263 1.00 81.50 97 GLN A C 1
ATOM 760 O O . GLN A 1 97 ? 16.140 1.226 -26.399 1.00 81.50 97 GLN A O 1
ATOM 765 N N . VAL A 1 98 ? 15.759 -0.543 -25.088 1.00 85.06 98 VAL A N 1
ATOM 766 C CA . VAL A 1 98 ? 16.284 0.078 -23.864 1.00 85.06 98 VAL A CA 1
ATOM 767 C C . VAL A 1 98 ? 17.807 0.006 -23.802 1.00 85.06 98 VAL A C 1
ATOM 769 O O . VAL A 1 98 ? 18.438 0.837 -23.152 1.00 85.06 98 VAL A O 1
ATOM 772 N N . THR A 1 99 ? 18.416 -0.941 -24.518 1.00 81.94 99 THR A N 1
ATOM 773 C CA . THR A 1 99 ? 19.869 -1.163 -24.496 1.00 81.94 99 THR A CA 1
ATOM 774 C C . THR A 1 99 ? 20.643 0.098 -24.907 1.00 81.94 99 THR A C 1
ATOM 776 O O . THR A 1 99 ? 21.579 0.486 -24.212 1.00 81.94 99 THR A O 1
ATOM 779 N N . GLU A 1 100 ? 20.188 0.819 -25.937 1.00 80.62 100 GLU A N 1
ATOM 780 C CA . GLU A 1 100 ? 20.797 2.088 -26.376 1.00 80.62 100 GLU A CA 1
ATOM 781 C C . GLU A 1 100 ? 20.712 3.196 -25.312 1.00 80.62 100 GLU A C 1
ATOM 783 O O . GLU A 1 100 ? 21.592 4.052 -25.211 1.00 80.62 100 GLU A O 1
ATOM 788 N N . HIS A 1 101 ? 19.667 3.189 -24.480 1.00 80.50 101 HIS A N 1
ATOM 789 C CA . HIS A 1 101 ? 19.526 4.149 -23.388 1.00 80.50 101 HIS A CA 1
ATOM 790 C C . HIS A 1 101 ? 20.380 3.796 -22.161 1.00 80.50 101 HIS A C 1
ATOM 792 O O . HIS A 1 101 ? 20.697 4.691 -21.373 1.00 80.50 101 HIS A O 1
ATOM 798 N N . LEU A 1 102 ? 20.767 2.525 -22.010 1.00 82.94 102 LEU A N 1
ATOM 799 C CA . LEU A 1 102 ? 21.619 2.042 -20.922 1.00 82.94 102 LEU A CA 1
ATOM 800 C C . LEU A 1 102 ? 23.112 2.279 -21.186 1.00 82.94 102 LEU A C 1
ATOM 802 O O . LEU A 1 102 ? 23.853 2.525 -20.238 1.00 82.94 102 LEU A O 1
ATOM 806 N N . GLU A 1 103 ? 23.560 2.262 -22.446 1.00 79.38 103 GLU A N 1
ATOM 807 C CA . GLU A 1 103 ? 24.985 2.384 -22.814 1.00 79.38 103 GLU A CA 1
ATOM 808 C C . GLU A 1 103 ? 25.653 3.709 -22.391 1.00 79.38 103 GLU A C 1
ATOM 810 O O . GLU A 1 103 ? 26.879 3.787 -22.321 1.00 79.38 103 GLU A O 1
ATOM 815 N N . GLY A 1 104 ? 24.870 4.740 -22.061 1.00 73.69 104 GLY A N 1
ATOM 816 C CA . GLY A 1 104 ? 25.356 6.036 -21.572 1.00 73.69 104 GLY A CA 1
ATOM 817 C C . GLY A 1 104 ? 24.795 6.443 -20.213 1.00 73.69 104 GLY A C 1
ATOM 818 O O . GLY A 1 104 ? 24.840 7.624 -19.868 1.00 73.69 104 GLY A O 1
ATOM 819 N N . LEU A 1 105 ? 24.200 5.509 -19.469 1.00 79.44 105 LEU A N 1
ATOM 820 C CA . LEU A 1 105 ? 23.565 5.822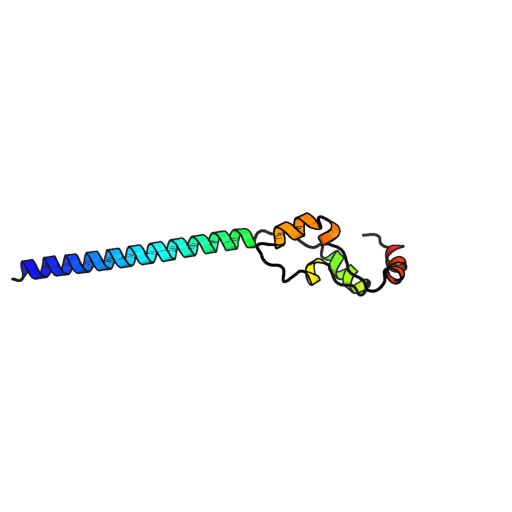 -18.199 1.00 79.44 105 LEU A CA 1
ATOM 821 C C . LEU A 1 105 ? 24.623 5.985 -17.096 1.00 79.44 105 LEU A C 1
ATOM 823 O O . LEU A 1 105 ? 25.195 5.011 -16.611 1.00 79.44 105 LEU A O 1
ATOM 827 N N . THR A 1 106 ? 24.864 7.225 -16.680 1.00 73.75 106 THR A N 1
ATOM 828 C CA . THR A 1 106 ? 25.640 7.560 -15.480 1.00 73.75 106 THR A CA 1
ATOM 829 C C . THR A 1 106 ? 24.824 8.522 -14.628 1.00 73.75 106 THR A C 1
ATOM 831 O O . THR A 1 106 ? 24.514 9.598 -15.128 1.00 73.75 106 THR A O 1
ATOM 834 N N . ASP A 1 107 ? 24.496 8.067 -13.413 1.00 63.75 107 ASP A N 1
ATOM 835 C CA . ASP A 1 107 ? 23.758 8.702 -12.295 1.00 63.75 107 ASP A CA 1
ATOM 836 C C . ASP A 1 107 ? 22.769 9.844 -12.606 1.00 63.75 107 ASP A C 1
ATOM 838 O O . ASP A 1 107 ? 23.208 10.973 -12.924 1.00 63.75 107 ASP A O 1
#

InterPro domains:
  IPR032520 MukB, hinge domain [PF16330] (23-107)
  IPR042501 MukB, hinge domain superfamily [G3DSA:3.30.70.3500] (45-107)
  IPR050308 Chromosome partition protein MukB/SMC [PTHR42963] (7-107)

Foldseek 3Di:
DVVVVVVVVVVVVVVVVVVVVVVVVVVVVVVVVVVVVCVVVPPPDDDQDPVLVVVLVVQVWDQLCVVCVVPDPVCVVVVCVVCPVVNRPTGHPDPVSCVVVVVPDDD

Secondary structure (DSSP, 8-state):
-HHHHHHHHHHHHHHHHHHHHHHHHHHHHHHHHHHHHHHHHTS------HHHHHHHHHHT-EEHHHHTTT--TTTHHHHHHHHGGGGGPEE-S-HHHHHHHHTT---

Sequence (107 aa):
TSSQDVTEYLQQLLEREREAIVERDEVGARKNAVDEEIERLSQPGGSEDQRLNALAERFGGVLLSEIYDDVSLEDAPYFSALYGPSRHAIVVPDLSQVTEHLEGLTD

pLDDT: mean 84.09, std 8.31, range [58.28, 95.38]